Protein AF-A0A7Z0LSC6-F1 (afdb_monomer)

Structure (mmCIF, N/CA/C/O backbone):
data_AF-A0A7Z0LSC6-F1
#
_entry.id   AF-A0A7Z0LSC6-F1
#
loop_
_atom_site.group_PDB
_atom_site.id
_atom_site.type_symbol
_atom_site.label_atom_id
_atom_site.label_alt_id
_atom_site.label_comp_id
_atom_site.label_asym_id
_atom_site.label_entity_id
_atom_site.label_seq_id
_atom_site.pdbx_PDB_ins_code
_atom_site.Cartn_x
_atom_site.Cartn_y
_atom_site.Cartn_z
_atom_site.occupancy
_atom_site.B_iso_or_equiv
_atom_site.auth_seq_id
_atom_site.auth_comp_id
_atom_site.auth_asym_id
_atom_site.auth_atom_id
_atom_site.pdbx_PDB_model_num
ATOM 1 N N . MET A 1 1 ? -13.848 -3.774 6.582 1.00 85.31 1 MET A N 1
ATOM 2 C CA . MET A 1 1 ? -12.731 -4.227 5.727 1.00 85.31 1 MET A CA 1
ATOM 3 C C . MET A 1 1 ? -11.392 -3.910 6.388 1.00 85.31 1 MET A C 1
ATOM 5 O O . MET A 1 1 ? -11.080 -2.734 6.593 1.00 85.31 1 MET A O 1
ATOM 9 N N . LYS A 1 2 ? -10.625 -4.9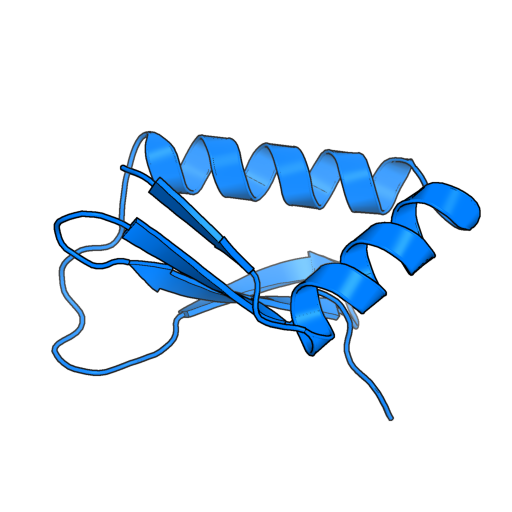48 6.737 1.00 94.06 2 LYS A N 1
ATOM 10 C CA . LYS A 1 2 ? -9.248 -4.864 7.244 1.00 94.06 2 LYS A CA 1
ATOM 11 C C . LYS A 1 2 ? -8.318 -4.305 6.163 1.00 94.06 2 LYS A C 1
ATOM 13 O O . LYS A 1 2 ? -8.628 -4.364 4.975 1.00 94.06 2 LYS A O 1
ATOM 18 N N . LEU A 1 3 ? -7.190 -3.741 6.574 1.00 95.94 3 LEU A N 1
ATOM 19 C CA . LEU A 1 3 ? -6.138 -3.283 5.672 1.00 95.94 3 LEU A CA 1
ATOM 20 C C . LEU A 1 3 ? -4.881 -4.086 5.989 1.00 95.94 3 LEU A C 1
ATOM 22 O O . LEU A 1 3 ? -4.372 -3.982 7.100 1.00 95.94 3 LEU A O 1
ATOM 26 N N . LEU A 1 4 ? -4.424 -4.895 5.039 1.00 96.69 4 LEU A N 1
ATOM 27 C CA . LEU A 1 4 ? -3.284 -5.787 5.218 1.00 96.69 4 LEU A CA 1
ATOM 28 C C . LEU A 1 4 ? -2.194 -5.403 4.226 1.00 96.69 4 LEU A C 1
ATOM 30 O O . LEU A 1 4 ? -2.459 -5.250 3.034 1.00 96.69 4 LEU A O 1
ATOM 34 N N . PHE A 1 5 ? -0.973 -5.249 4.720 1.00 97.00 5 PHE A N 1
ATOM 35 C CA . PHE A 1 5 ? 0.202 -4.967 3.907 1.00 97.00 5 PHE A CA 1
ATOM 36 C C . PHE A 1 5 ? 1.082 -6.210 3.883 1.00 97.00 5 PHE A C 1
ATOM 38 O O . PHE A 1 5 ? 1.325 -6.816 4.922 1.00 97.00 5 PHE A O 1
ATOM 45 N N . SER A 1 6 ? 1.571 -6.570 2.701 1.00 95.81 6 SER A N 1
ATOM 46 C CA . SER A 1 6 ? 2.764 -7.413 2.596 1.00 95.81 6 SER A CA 1
ATOM 47 C C . SER A 1 6 ? 3.988 -6.669 3.133 1.00 95.81 6 SER A C 1
ATOM 49 O O . SER A 1 6 ? 3.989 -5.435 3.185 1.00 95.81 6 SER A O 1
ATOM 51 N N . GLU A 1 7 ? 5.048 -7.403 3.461 1.00 95.44 7 GLU A N 1
ATOM 52 C CA . GLU A 1 7 ? 6.329 -6.824 3.886 1.00 95.44 7 GLU A CA 1
ATOM 53 C C . GLU A 1 7 ? 6.855 -5.812 2.855 1.00 95.44 7 GLU A C 1
ATOM 55 O O . GLU A 1 7 ? 7.106 -4.659 3.196 1.00 95.44 7 GLU A O 1
ATOM 60 N N . ASN A 1 8 ? 6.845 -6.169 1.566 1.00 93.31 8 ASN A N 1
ATOM 61 C CA . ASN A 1 8 ? 7.244 -5.272 0.473 1.00 93.31 8 ASN A CA 1
ATOM 62 C C . ASN A 1 8 ? 6.414 -3.976 0.420 1.00 93.31 8 ASN A C 1
ATOM 64 O O . ASN A 1 8 ? 6.934 -2.878 0.199 1.00 93.31 8 ASN A O 1
ATOM 68 N N . ALA A 1 9 ? 5.094 -4.070 0.606 1.00 95.44 9 ALA A N 1
ATOM 69 C CA . ALA A 1 9 ? 4.237 -2.888 0.634 1.00 95.44 9 ALA A CA 1
ATOM 70 C C . ALA A 1 9 ? 4.482 -2.030 1.883 1.00 95.44 9 ALA A C 1
ATOM 72 O O . ALA A 1 9 ? 4.414 -0.796 1.813 1.00 95.44 9 ALA A O 1
ATOM 73 N N . TRP A 1 10 ? 4.770 -2.668 3.016 1.00 96.31 10 TRP A N 1
ATOM 74 C CA . TRP A 1 10 ? 5.095 -1.986 4.259 1.00 96.31 10 TRP A CA 1
ATOM 75 C C . TRP A 1 10 ? 6.407 -1.206 4.141 1.00 96.31 10 TRP A C 1
ATOM 77 O O . TRP A 1 10 ? 6.427 -0.001 4.399 1.00 96.31 10 TRP A O 1
ATOM 87 N N . GLU A 1 11 ? 7.463 -1.833 3.627 1.00 94.69 11 GLU A N 1
ATOM 88 C CA . GLU A 1 11 ? 8.740 -1.172 3.344 1.00 94.69 11 GLU A CA 1
ATOM 89 C C . GLU A 1 11 ? 8.580 0.007 2.380 1.00 94.69 11 GLU A C 1
ATOM 91 O O . GLU A 1 11 ? 9.096 1.100 2.629 1.00 94.69 11 GLU A O 1
ATOM 96 N N . GLY A 1 12 ? 7.793 -0.170 1.313 1.00 92.62 12 GLY A N 1
ATOM 97 C CA . GLY A 1 12 ? 7.458 0.915 0.394 1.00 92.62 12 GLY A CA 1
ATOM 98 C C . GLY A 1 12 ? 6.776 2.091 1.102 1.00 92.62 12 GLY A C 1
ATOM 99 O O . GLY A 1 12 ? 7.085 3.250 0.822 1.00 92.62 12 GLY A O 1
ATOM 100 N N . THR A 1 13 ? 5.891 1.812 2.061 1.00 92.50 13 THR A N 1
ATOM 101 C CA . THR A 1 13 ? 5.223 2.844 2.869 1.00 92.50 13 THR A CA 1
ATOM 102 C C . THR A 1 13 ? 6.225 3.610 3.731 1.00 92.50 13 THR A C 1
ATOM 104 O O . THR A 1 13 ? 6.225 4.844 3.711 1.00 92.50 13 THR A O 1
ATOM 107 N N . LEU A 1 14 ? 7.121 2.898 4.424 1.00 94.44 14 LEU A N 1
ATOM 108 C CA . LEU A 1 14 ? 8.178 3.498 5.245 1.00 94.44 14 LEU A CA 1
ATOM 109 C C . LEU A 1 14 ? 9.138 4.352 4.408 1.00 94.44 14 LEU A C 1
ATOM 111 O O . LEU A 1 14 ? 9.522 5.448 4.826 1.00 94.44 14 LEU A O 1
ATOM 115 N N . TYR A 1 15 ? 9.493 3.891 3.207 1.00 94.62 15 TYR A N 1
ATOM 116 C CA . TYR A 1 15 ? 10.311 4.659 2.273 1.00 94.62 15 TYR A CA 1
ATOM 117 C C . TYR A 1 15 ? 9.628 5.979 1.897 1.00 94.62 15 TYR A C 1
ATOM 119 O O . TYR A 1 15 ? 10.227 7.044 2.056 1.00 94.62 15 TYR A O 1
ATOM 127 N N . TRP A 1 16 ? 8.364 5.943 1.457 1.00 94.56 16 TRP A N 1
ATOM 128 C CA . TRP A 1 16 ? 7.640 7.155 1.054 1.00 94.56 16 TRP A CA 1
ATOM 129 C C . TRP A 1 16 ? 7.395 8.129 2.202 1.00 94.56 16 TRP A C 1
ATOM 131 O O . TRP A 1 16 ? 7.389 9.341 1.979 1.00 94.56 16 TRP A O 1
ATOM 141 N N . GLN A 1 17 ? 7.220 7.619 3.421 1.00 93.56 17 GLN A N 1
ATOM 142 C CA . GLN A 1 17 ? 7.090 8.447 4.615 1.00 93.56 17 GLN A CA 1
ATOM 143 C C . GLN A 1 17 ? 8.342 9.298 4.859 1.00 93.56 17 GLN A C 1
ATOM 145 O O . GLN A 1 17 ? 8.218 10.458 5.257 1.00 93.56 17 GLN A O 1
ATOM 150 N N . LYS A 1 18 ? 9.528 8.740 4.586 1.00 94.44 18 LYS A N 1
ATOM 151 C CA . LYS A 1 18 ? 10.817 9.424 4.751 1.0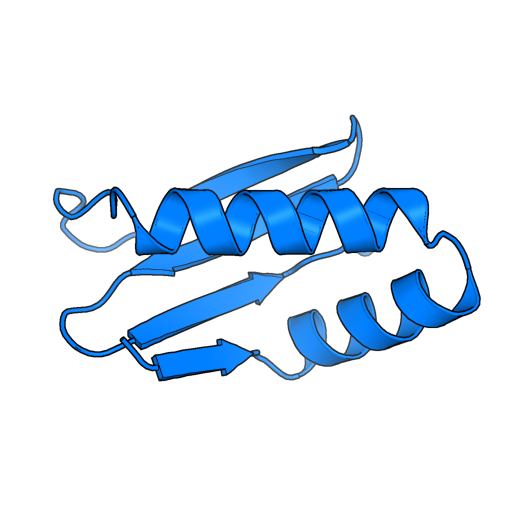0 94.44 18 LYS A CA 1
ATOM 152 C C . LYS A 1 18 ? 11.166 10.331 3.569 1.00 94.44 18 LYS A C 1
ATOM 154 O O . LYS A 1 18 ? 11.715 11.404 3.785 1.00 94.44 18 LYS A O 1
ATOM 159 N N . THR A 1 19 ? 10.847 9.926 2.338 1.00 93.06 19 THR A N 1
ATOM 160 C CA . THR A 1 19 ? 11.345 10.600 1.123 1.00 93.06 19 THR A CA 1
ATOM 161 C C . THR A 1 19 ? 10.339 11.554 0.479 1.00 93.06 19 THR A C 1
ATOM 163 O O . THR A 1 19 ? 10.673 12.701 0.193 1.00 93.06 19 THR A O 1
ATOM 166 N N . HIS A 1 20 ? 9.090 11.125 0.255 1.00 92.19 20 HIS A N 1
ATOM 167 C CA . HIS A 1 20 ? 8.118 11.890 -0.536 1.00 92.19 20 HIS A CA 1
ATOM 168 C C . HIS A 1 20 ? 6.686 11.791 0.009 1.00 92.19 20 HIS A C 1
ATOM 170 O O . HIS A 1 20 ? 5.849 11.025 -0.478 1.00 92.19 20 HIS A O 1
ATOM 176 N N . LYS A 1 21 ? 6.341 12.687 0.942 1.00 92.69 21 LYS A N 1
ATOM 177 C CA . LYS A 1 21 ? 5.002 12.761 1.564 1.00 92.69 21 LYS A CA 1
ATOM 178 C C . LYS A 1 21 ? 3.843 12.907 0.564 1.00 92.69 21 LYS A C 1
ATOM 180 O O . LYS A 1 21 ? 2.750 12.410 0.820 1.00 92.69 21 LYS A O 1
ATOM 185 N N . LYS A 1 22 ? 4.062 13.540 -0.598 1.00 94.88 22 LYS A N 1
ATOM 186 C CA . LYS A 1 22 ? 3.038 13.651 -1.661 1.00 94.88 22 LYS A CA 1
ATOM 187 C C . LYS A 1 22 ? 2.633 12.280 -2.221 1.00 94.88 22 LYS A C 1
ATOM 189 O O . LYS A 1 22 ? 1.451 12.049 -2.467 1.00 94.88 22 LYS A O 1
ATOM 194 N N . VAL A 1 23 ? 3.593 11.365 -2.375 1.00 94.81 23 VAL A N 1
ATOM 195 C CA . VAL A 1 23 ? 3.339 9.993 -2.841 1.00 94.81 23 VAL A CA 1
ATOM 196 C C . VAL A 1 23 ? 2.554 9.218 -1.783 1.00 94.81 23 VAL A C 1
ATOM 198 O O . VAL A 1 23 ? 1.545 8.595 -2.109 1.00 94.81 23 VAL A O 1
ATOM 201 N N . LEU A 1 24 ? 2.933 9.344 -0.507 1.00 95.50 24 LEU A N 1
ATOM 202 C CA . LEU A 1 24 ? 2.195 8.736 0.604 1.00 95.50 24 LEU A CA 1
ATOM 203 C C . LEU A 1 24 ? 0.739 9.235 0.673 1.00 95.50 24 LEU A C 1
ATOM 205 O O . LEU A 1 24 ? -0.188 8.438 0.805 1.00 95.50 24 LEU A O 1
ATOM 209 N N . ASN A 1 25 ? 0.510 10.540 0.502 1.00 96.12 25 ASN A N 1
ATOM 210 C CA . ASN A 1 25 ? -0.842 11.104 0.455 1.00 96.12 25 ASN A CA 1
ATOM 211 C C . ASN A 1 25 ? -1.669 10.529 -0.703 1.00 96.12 25 ASN A C 1
ATOM 213 O O . ASN A 1 25 ? -2.858 10.245 -0.535 1.00 96.12 25 ASN A O 1
ATOM 217 N N . ARG A 1 26 ? -1.045 10.313 -1.868 1.00 96.62 26 ARG A N 1
ATOM 218 C CA . ARG A 1 26 ? -1.702 9.671 -3.011 1.00 96.62 26 ARG A CA 1
ATOM 219 C C . ARG A 1 26 ? -2.075 8.221 -2.707 1.00 96.62 26 ARG A C 1
ATOM 221 O O . ARG A 1 26 ? -3.204 7.837 -3.004 1.00 96.62 26 ARG A O 1
ATOM 228 N N . ILE A 1 27 ? -1.186 7.451 -2.080 1.00 96.50 27 ILE A N 1
ATOM 229 C CA . ILE A 1 27 ? -1.463 6.075 -1.632 1.00 96.50 27 ILE A CA 1
ATOM 230 C C . ILE A 1 27 ? -2.652 6.056 -0.662 1.00 96.50 27 ILE A C 1
ATOM 232 O O . ILE A 1 27 ? -3.614 5.323 -0.881 1.00 96.50 27 ILE A O 1
ATOM 236 N N . ASN A 1 28 ? -2.646 6.925 0.352 1.00 96.56 28 ASN A N 1
ATOM 237 C CA . ASN A 1 28 ? -3.741 7.028 1.321 1.00 96.56 28 ASN A CA 1
ATOM 238 C C . ASN A 1 28 ? -5.079 7.378 0.656 1.00 96.56 28 ASN A C 1
ATOM 240 O O . ASN A 1 28 ? -6.121 6.840 1.034 1.00 96.56 28 ASN A O 1
ATOM 244 N N . LYS A 1 29 ? -5.063 8.257 -0.355 1.00 96.88 29 LYS A N 1
ATOM 245 C CA . LYS A 1 29 ? -6.255 8.590 -1.143 1.00 96.88 29 LYS A CA 1
ATOM 246 C C . LYS A 1 29 ? -6.778 7.370 -1.907 1.00 96.88 29 LYS A C 1
ATOM 248 O O . LYS A 1 29 ?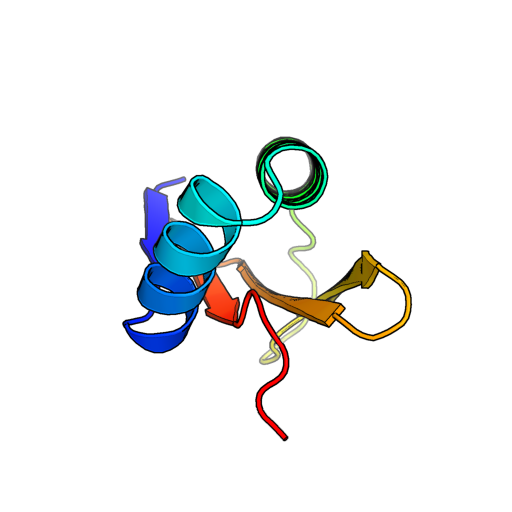 -7.967 7.082 -1.818 1.00 96.88 29 LYS A O 1
ATOM 253 N N . LEU A 1 30 ? -5.901 6.618 -2.576 1.00 95.88 30 LEU A N 1
ATOM 254 C CA . LEU A 1 30 ? -6.280 5.394 -3.293 1.00 95.88 30 LEU A CA 1
ATOM 255 C C . LEU A 1 30 ? -6.892 4.348 -2.353 1.00 95.88 30 LEU A C 1
ATOM 257 O O . LEU A 1 30 ? -7.928 3.775 -2.677 1.00 95.88 30 LEU A O 1
ATOM 261 N N . ILE A 1 31 ? -6.310 4.141 -1.167 1.00 96.00 31 ILE A N 1
ATOM 262 C CA . ILE A 1 31 ? -6.853 3.219 -0.156 1.00 96.00 31 ILE A CA 1
ATOM 263 C C . ILE A 1 31 ? -8.271 3.631 0.258 1.00 96.00 31 ILE A C 1
ATOM 265 O O . ILE A 1 31 ? -9.153 2.778 0.354 1.00 96.00 31 ILE A O 1
ATOM 269 N N . LYS A 1 32 ? -8.509 4.929 0.495 1.00 95.56 32 LYS A N 1
ATOM 270 C CA . LYS A 1 32 ? -9.842 5.446 0.848 1.00 95.56 32 LYS A CA 1
ATOM 271 C C . LYS A 1 32 ? -10.856 5.237 -0.278 1.00 95.56 32 LYS A C 1
ATOM 273 O O . LYS A 1 32 ? -11.969 4.801 -0.003 1.00 95.56 32 LYS A O 1
ATOM 278 N N . GLU A 1 33 ? -10.468 5.507 -1.523 1.00 94.19 33 GLU A N 1
ATOM 279 C CA . GLU A 1 33 ? -11.316 5.283 -2.702 1.00 94.19 33 GLU A CA 1
ATOM 280 C C . GLU A 1 33 ? -11.697 3.800 -2.839 1.00 94.19 33 GLU A C 1
ATOM 282 O O . GLU A 1 33 ? -12.876 3.481 -2.954 1.00 94.19 33 GLU A O 1
ATOM 287 N N . ILE A 1 34 ? -10.724 2.887 -2.735 1.00 92.75 34 ILE A N 1
ATOM 288 C CA . ILE A 1 34 ? -10.959 1.435 -2.826 1.00 92.75 34 ILE A CA 1
ATOM 289 C C . ILE A 1 34 ? -11.853 0.940 -1.681 1.00 92.75 34 ILE A C 1
A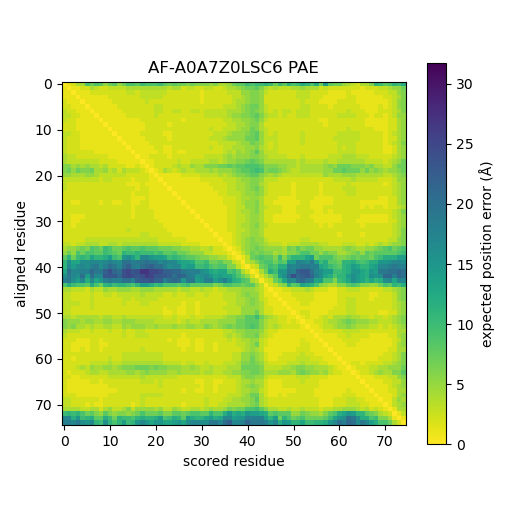TOM 291 O O . ILE A 1 34 ? -12.684 0.060 -1.880 1.00 92.75 34 ILE A O 1
ATOM 295 N N . LYS A 1 35 ? -11.705 1.503 -0.474 1.00 90.69 35 LYS A N 1
ATOM 296 C CA . LYS A 1 35 ? -12.567 1.168 0.670 1.00 90.69 35 LYS A CA 1
ATOM 297 C C . LYS A 1 35 ? -14.022 1.587 0.469 1.00 90.69 35 LYS A C 1
ATOM 299 O O . LYS A 1 35 ? -14.898 0.911 0.999 1.00 90.69 35 LYS A O 1
ATOM 304 N N . ARG A 1 36 ? -14.270 2.685 -0.249 1.00 90.75 36 ARG A N 1
ATOM 305 C CA . ARG A 1 36 ? -15.622 3.194 -0.513 1.00 90.75 36 ARG A CA 1
ATOM 306 C C . ARG A 1 36 ? -16.312 2.409 -1.625 1.00 90.75 36 ARG A C 1
A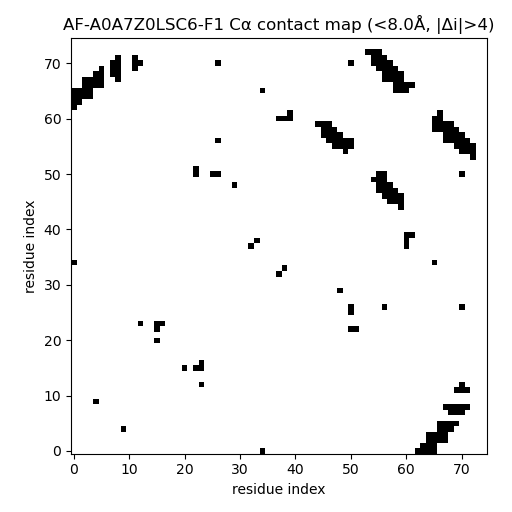TOM 308 O O . ARG A 1 36 ? -17.474 2.055 -1.471 1.00 90.75 36 ARG A O 1
ATOM 315 N N . GLU A 1 37 ? -15.592 2.124 -2.706 1.00 85.50 37 GLU A N 1
ATOM 316 C CA . GLU A 1 37 ? -16.118 1.426 -3.884 1.00 85.50 37 GLU A CA 1
ATOM 317 C C . GLU A 1 37 ? -15.152 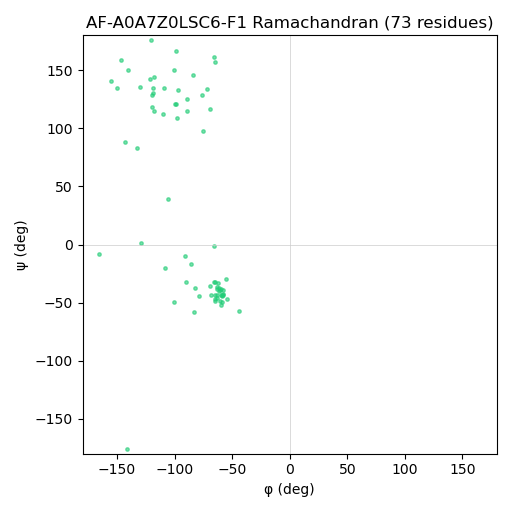0.309 -4.302 1.00 85.50 37 GLU A C 1
ATOM 319 O O . GLU A 1 37 ? -14.290 0.502 -5.168 1.00 85.50 37 GLU A O 1
ATOM 324 N N . PRO A 1 38 ? -15.240 -0.866 -3.653 1.00 79.12 38 PRO A N 1
ATOM 325 C CA . PRO A 1 38 ? -14.338 -1.964 -3.944 1.00 79.12 38 PRO A CA 1
ATOM 326 C C . PRO A 1 38 ? -14.671 -2.580 -5.305 1.00 79.12 38 PRO A C 1
ATOM 328 O O . PRO A 1 38 ? -15.825 -2.900 -5.590 1.00 79.12 38 PRO A O 1
ATOM 331 N N . LEU A 1 39 ? -13.652 -2.813 -6.132 1.00 73.12 39 LEU A N 1
ATOM 332 C CA . LEU A 1 39 ? -13.804 -3.606 -7.351 1.00 73.12 39 LEU A CA 1
ATOM 333 C C . LEU A 1 39 ? -13.903 -5.088 -6.962 1.00 73.12 39 LEU A C 1
ATOM 335 O O . LEU A 1 39 ? -12.889 -5.735 -6.705 1.00 73.12 39 LEU A O 1
ATOM 339 N N . LYS A 1 40 ? -15.135 -5.601 -6.875 1.00 63.69 40 LYS A N 1
ATOM 340 C CA . LYS A 1 40 ? -15.439 -6.958 -6.380 1.00 63.69 40 LYS A CA 1
ATOM 341 C C . LYS A 1 40 ? -15.479 -8.048 -7.464 1.00 63.69 40 LYS A C 1
ATOM 343 O O . LYS A 1 40 ? -15.508 -9.222 -7.129 1.00 63.69 40 LYS A O 1
ATOM 348 N N . HIS A 1 41 ? -15.452 -7.690 -8.752 1.00 57.91 41 HIS A N 1
ATOM 349 C CA . HIS A 1 41 ? -15.788 -8.607 -9.856 1.00 57.91 41 HIS A CA 1
ATOM 350 C C . HIS A 1 41 ? -14.592 -9.127 -10.680 1.00 57.91 41 HIS A C 1
ATOM 352 O O . HIS A 1 41 ? -14.700 -9.256 -11.895 1.00 57.91 41 HIS A O 1
ATOM 358 N N . SER A 1 42 ? -13.448 -9.445 -10.062 1.00 55.06 42 SER A N 1
ATOM 359 C CA . SER A 1 42 ? -12.407 -10.234 -10.750 1.00 55.06 42 SER A CA 1
ATOM 360 C C . SER A 1 42 ? -12.152 -11.531 -9.999 1.00 55.06 42 SER A C 1
ATOM 362 O O . SER A 1 42 ? -11.738 -11.523 -8.843 1.00 55.06 42 SER A O 1
ATOM 364 N N . LEU A 1 43 ? -12.411 -12.643 -10.684 1.00 52.72 43 LEU A N 1
ATOM 365 C CA . LEU A 1 43 ? -12.471 -14.003 -10.150 1.00 52.72 43 LEU A CA 1
ATOM 366 C C . LEU A 1 43 ? -11.143 -14.570 -9.614 1.00 52.72 43 LEU A C 1
ATOM 368 O O . LEU A 1 43 ? -11.160 -15.683 -9.105 1.00 52.72 43 LEU A O 1
ATOM 372 N N . ALA A 1 44 ? -10.006 -13.861 -9.669 1.00 60.16 44 ALA A N 1
ATOM 373 C CA . ALA A 1 44 ? -8.763 -14.380 -9.068 1.00 60.16 44 ALA A CA 1
ATOM 374 C C . ALA A 1 44 ? -7.603 -13.378 -8.882 1.00 60.16 44 ALA A C 1
ATOM 376 O O . ALA A 1 44 ? -6.592 -13.741 -8.278 1.00 60.16 44 ALA A O 1
ATOM 377 N N . GLY A 1 45 ? -7.684 -12.149 -9.400 1.00 82.62 45 GLY A N 1
ATOM 378 C CA . GLY A 1 45 ? -6.486 -11.336 -9.653 1.00 82.62 45 GLY A CA 1
ATOM 379 C C . GLY A 1 45 ? -6.116 -10.280 -8.607 1.00 82.62 45 GLY A C 1
ATOM 380 O O . GLY A 1 45 ? -6.916 -9.881 -7.758 1.00 82.62 45 GLY A O 1
ATOM 381 N N . TYR A 1 46 ? -4.888 -9.774 -8.740 1.00 89.50 46 TYR A N 1
ATOM 382 C CA . TYR A 1 46 ? -4.492 -8.471 -8.211 1.00 89.50 46 TYR A CA 1
ATOM 383 C C . TYR A 1 46 ? -4.882 -7.361 -9.191 1.00 89.50 46 TYR A C 1
ATOM 385 O O . TYR A 1 46 ? -4.801 -7.512 -10.408 1.00 89.50 46 TYR A O 1
ATOM 393 N N . TRP A 1 47 ? -5.246 -6.214 -8.639 1.00 91.88 47 TRP A N 1
ATOM 394 C CA . TRP A 1 47 ? -5.498 -4.972 -9.346 1.00 91.88 47 TRP A CA 1
ATOM 395 C C . TRP A 1 47 ? -4.298 -4.045 -9.235 1.00 91.88 47 TRP A C 1
ATOM 397 O O . TRP A 1 47 ? -3.600 -4.025 -8.221 1.00 91.88 47 TRP A O 1
ATOM 407 N N . SER A 1 48 ? -4.104 -3.219 -10.258 1.00 92.00 48 SER A N 1
ATOM 408 C CA . SER A 1 48 ? -3.063 -2.198 -10.292 1.00 92.00 48 SER A CA 1
ATOM 409 C C . SER A 1 48 ? -3.691 -0.816 -10.442 1.00 92.00 48 SER A C 1
ATOM 411 O O . SER A 1 48 ? -4.507 -0.589 -11.334 1.00 92.00 48 SER A O 1
ATOM 413 N N . ARG A 1 49 ? -3.322 0.130 -9.573 1.00 92.81 49 ARG A N 1
ATOM 414 C CA . ARG A 1 49 ? -3.678 1.552 -9.714 1.00 92.81 49 ARG A CA 1
ATOM 415 C C . ARG A 1 49 ? -2.433 2.424 -9.779 1.00 92.81 49 ARG A C 1
ATOM 417 O O . ARG A 1 49 ? -1.452 2.197 -9.076 1.00 92.81 49 ARG A O 1
ATOM 424 N N . ARG A 1 50 ? -2.478 3.462 -10.615 1.00 94.62 50 ARG A N 1
ATOM 425 C CA . ARG A 1 50 ? -1.382 4.426 -10.781 1.00 94.62 50 ARG A CA 1
ATOM 426 C C . ARG A 1 50 ? -1.223 5.301 -9.536 1.00 94.62 50 ARG A C 1
ATOM 428 O O . ARG A 1 50 ? -2.116 6.083 -9.210 1.00 94.62 50 ARG A O 1
ATOM 435 N N . ILE A 1 51 ? -0.066 5.190 -8.876 1.00 94.88 51 ILE A N 1
ATOM 436 C CA . ILE A 1 51 ? 0.364 6.125 -7.827 1.00 94.88 51 ILE A CA 1
ATOM 437 C C . ILE A 1 51 ? 0.996 7.343 -8.508 1.00 94.88 51 ILE A C 1
ATOM 439 O O . ILE A 1 51 ? 0.500 8.457 -8.365 1.00 94.88 51 ILE A O 1
ATOM 443 N N . LYS A 1 52 ? 2.036 7.097 -9.312 1.00 91.56 52 LYS A N 1
ATOM 444 C CA . LYS A 1 52 ? 2.654 8.039 -10.258 1.00 91.56 52 LYS A CA 1
ATOM 445 C C . LYS A 1 52 ? 3.047 7.290 -11.531 1.00 91.56 52 LYS A C 1
ATOM 447 O O . LYS A 1 52 ? 2.728 6.115 -11.665 1.00 91.56 52 LYS A O 1
ATOM 452 N N . GLU A 1 53 ? 3.703 7.956 -12.472 1.00 89.62 53 GLU A N 1
ATOM 453 C CA . GLU A 1 53 ? 4.147 7.365 -13.741 1.00 89.62 53 GLU A CA 1
ATOM 454 C C . GLU A 1 53 ? 4.777 5.983 -13.602 1.00 89.62 53 GLU A C 1
ATOM 456 O O . GLU A 1 53 ? 4.195 5.012 -14.089 1.00 89.62 53 GLU A O 1
ATOM 461 N N . GLU A 1 54 ? 5.829 5.893 -12.799 1.00 91.00 54 GLU A N 1
ATOM 462 C CA . GLU A 1 54 ? 6.631 4.681 -12.614 1.00 91.00 54 GLU A CA 1
ATOM 463 C C . GLU A 1 54 ? 6.080 3.721 -11.554 1.00 91.00 54 GLU A C 1
ATOM 465 O O . GLU A 1 54 ? 6.517 2.580 -11.460 1.00 91.00 54 GLU A O 1
ATOM 470 N N . HIS A 1 55 ? 5.175 4.173 -10.680 1.00 92.94 55 HIS A N 1
ATOM 471 C CA . HIS A 1 55 ? 4.781 3.385 -9.510 1.00 92.94 55 HIS A CA 1
ATOM 472 C C . HIS A 1 55 ? 3.305 3.044 -9.513 1.00 92.94 55 HIS A C 1
ATOM 474 O O . HIS A 1 55 ? 2.422 3.885 -9.740 1.00 92.94 55 HIS A O 1
ATOM 480 N N . ARG A 1 56 ? 3.046 1.780 -9.202 1.00 94.19 56 ARG A N 1
ATOM 481 C CA . ARG A 1 56 ? 1.717 1.203 -9.101 1.00 94.19 56 ARG A CA 1
ATOM 482 C C . ARG A 1 56 ? 1.461 0.714 -7.681 1.00 94.19 56 ARG A C 1
ATOM 484 O O . ARG A 1 56 ? 2.363 0.234 -7.004 1.00 94.19 56 ARG A O 1
ATOM 491 N N . MET A 1 57 ? 0.214 0.865 -7.253 1.00 95.25 57 MET A N 1
ATOM 492 C CA . MET A 1 57 ? -0.341 0.175 -6.101 1.00 95.25 57 MET A CA 1
ATOM 493 C C . MET A 1 57 ? -0.918 -1.140 -6.605 1.00 95.25 57 MET A C 1
ATOM 495 O O . MET A 1 57 ? -1.885 -1.113 -7.368 1.00 95.25 57 MET A O 1
ATOM 499 N N . VAL A 1 58 ? -0.338 -2.255 -6.173 1.00 94.69 58 VAL A N 1
ATOM 500 C CA . VAL A 1 58 ? -0.834 -3.602 -6.468 1.00 94.69 58 VAL A CA 1
ATOM 501 C C . VAL A 1 58 ? -1.616 -4.097 -5.258 1.00 94.69 58 VAL A C 1
ATOM 503 O O . VAL A 1 58 ? -1.078 -4.141 -4.149 1.00 94.69 58 VAL A O 1
ATOM 506 N N . TYR A 1 59 ? -2.893 -4.422 -5.447 1.00 94.50 59 TYR A N 1
ATOM 507 C CA . TYR A 1 59 ? -3.797 -4.765 -4.350 1.00 94.50 59 TYR A CA 1
ATOM 508 C C . TYR A 1 59 ? -4.840 -5.810 -4.739 1.00 94.50 59 TYR A C 1
ATOM 510 O O . TYR A 1 59 ? -5.161 -5.973 -5.910 1.00 94.50 59 TYR A O 1
ATOM 518 N N . LYS A 1 60 ? -5.402 -6.503 -3.753 1.00 92.81 60 LYS A N 1
ATOM 519 C CA . LYS A 1 60 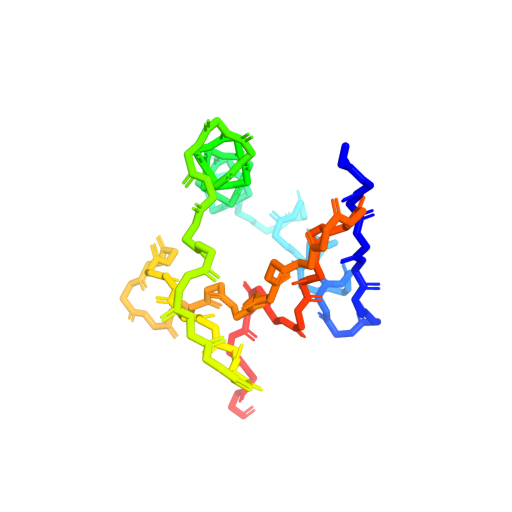? -6.522 -7.429 -3.922 1.00 92.81 60 LYS A CA 1
ATOM 520 C C . LYS A 1 60 ? -7.592 -7.104 -2.891 1.00 92.81 60 LYS A C 1
ATOM 522 O O . LYS A 1 60 ? -7.282 -6.857 -1.728 1.00 92.81 60 LYS A O 1
ATOM 527 N N . VAL A 1 61 ? -8.842 -7.077 -3.329 1.00 91.50 61 VAL A N 1
ATOM 528 C CA . VAL A 1 61 ? -9.997 -6.956 -2.439 1.00 91.50 61 VAL A CA 1
ATOM 529 C C . VAL A 1 61 ? -10.538 -8.359 -2.198 1.00 91.50 61 VAL A C 1
ATOM 531 O O . VAL A 1 61 ? -10.684 -9.139 -3.135 1.00 91.50 61 VAL A O 1
ATOM 534 N N . THR A 1 62 ? -10.803 -8.665 -0.939 1.00 89.38 62 THR A N 1
ATOM 535 C CA . THR A 1 62 ? -11.510 -9.862 -0.473 1.00 89.38 62 THR A CA 1
ATOM 536 C C . THR A 1 62 ? -12.754 -9.413 0.289 1.00 89.38 62 THR A C 1
ATOM 538 O O . THR A 1 62 ? -12.952 -8.209 0.489 1.00 89.38 62 THR A O 1
ATOM 541 N N . ASP A 1 63 ? -13.583 -10.351 0.737 1.00 86.94 63 ASP A N 1
ATOM 542 C CA . ASP A 1 63 ? -14.794 -10.009 1.486 1.00 86.94 63 ASP A CA 1
ATOM 543 C C . ASP A 1 63 ? -14.486 -9.286 2.808 1.00 86.94 63 ASP A C 1
ATOM 545 O O . ASP A 1 63 ? -15.220 -8.376 3.202 1.00 86.94 63 ASP A O 1
ATOM 549 N N . ASP A 1 64 ? -13.369 -9.616 3.469 1.00 91.06 64 ASP A N 1
ATOM 550 C CA . ASP A 1 64 ? -13.016 -9.050 4.773 1.00 91.06 64 ASP A CA 1
ATOM 551 C C . ASP A 1 64 ? -11.837 -8.063 4.739 1.00 91.0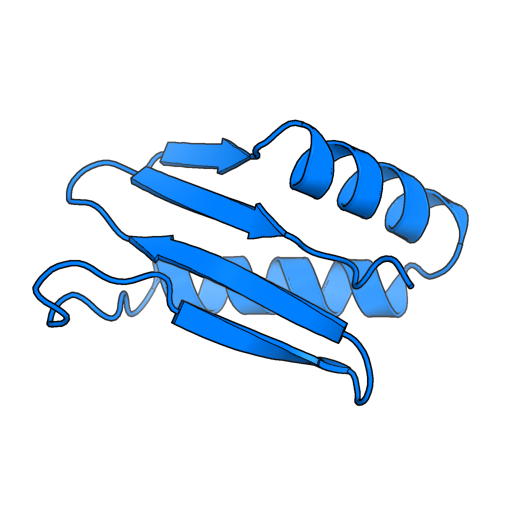6 64 ASP A C 1
ATOM 553 O O . ASP A 1 64 ? -11.731 -7.223 5.643 1.00 91.06 64 ASP A O 1
ATOM 557 N N . ALA A 1 65 ? -10.985 -8.091 3.709 1.00 92.94 65 ALA A N 1
ATOM 558 C CA . ALA A 1 65 ? -9.735 -7.331 3.675 1.00 92.94 65 ALA A CA 1
ATOM 559 C C . ALA A 1 65 ? -9.379 -6.698 2.316 1.00 92.94 65 ALA A C 1
ATOM 561 O O . ALA A 1 65 ? -9.643 -7.238 1.241 1.00 92.94 65 ALA A O 1
ATOM 562 N N . LEU A 1 66 ? -8.673 -5.566 2.391 1.00 94.31 66 LEU A N 1
ATOM 563 C CA . LEU A 1 66 ? -7.880 -4.990 1.309 1.00 94.31 66 LEU A CA 1
ATOM 564 C C . LEU A 1 66 ? -6.416 -5.387 1.516 1.00 94.31 66 LEU A C 1
ATOM 566 O O . LEU A 1 66 ? -5.763 -4.892 2.436 1.00 94.31 66 LEU A O 1
ATOM 570 N N . LEU A 1 67 ? -5.922 -6.274 0.658 1.00 95.12 67 LEU A N 1
ATOM 571 C CA . LEU A 1 67 ? -4.548 -6.761 0.640 1.00 95.12 67 LEU A CA 1
ATOM 572 C C . LEU A 1 67 ? -3.702 -5.854 -0.254 1.00 95.12 67 LEU A C 1
ATOM 574 O O . LEU A 1 67 ? -4.034 -5.678 -1.424 1.00 95.12 67 LEU A O 1
ATOM 578 N N . ILE A 1 68 ? -2.602 -5.307 0.254 1.00 96.19 68 ILE A N 1
ATOM 579 C CA . ILE A 1 68 ? -1.657 -4.487 -0.511 1.00 96.19 68 ILE A CA 1
ATOM 580 C C . ILE A 1 68 ? -0.354 -5.269 -0.697 1.00 96.19 68 ILE A C 1
ATOM 582 O O . ILE A 1 68 ? 0.385 -5.518 0.257 1.00 96.19 68 ILE A O 1
ATOM 586 N N . ALA A 1 69 ? -0.062 -5.643 -1.942 1.00 94.62 69 ALA A N 1
ATOM 587 C CA . ALA A 1 69 ? 1.131 -6.406 -2.308 1.00 94.62 69 ALA A CA 1
ATOM 588 C C . ALA A 1 69 ? 2.334 -5.515 -2.647 1.00 94.62 69 ALA A C 1
ATOM 590 O O . ALA A 1 69 ? 3.470 -5.894 -2.395 1.00 94.62 69 ALA A O 1
ATOM 591 N N . GLN A 1 70 ? 2.109 -4.328 -3.215 1.00 94.69 70 GLN A N 1
ATOM 592 C CA . GLN A 1 70 ? 3.207 -3.450 -3.621 1.00 94.69 70 GLN A CA 1
ATOM 593 C C . GLN A 1 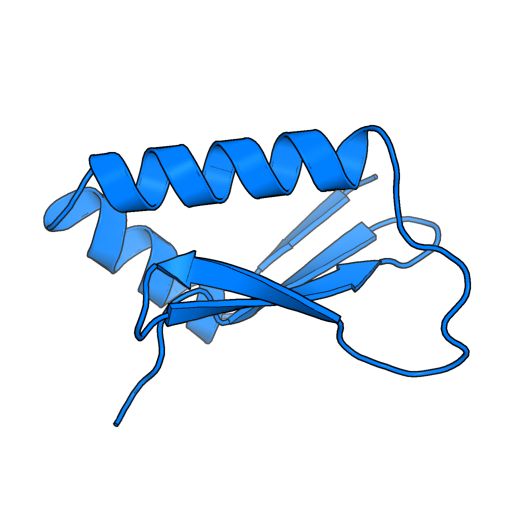70 ? 2.764 -1.986 -3.669 1.00 94.69 70 GLN A C 1
ATOM 595 O O . GLN A 1 70 ? 1.656 -1.681 -4.114 1.00 94.69 70 GLN A O 1
ATOM 600 N N . LEU A 1 71 ? 3.644 -1.080 -3.232 1.00 95.12 71 LEU A N 1
ATOM 601 C CA . LEU A 1 71 ? 3.446 0.381 -3.272 1.00 95.12 71 LEU A CA 1
ATOM 602 C C . LEU A 1 71 ? 4.611 1.146 -3.911 1.00 95.12 71 LEU A C 1
ATOM 604 O O . LEU A 1 71 ? 4.605 2.379 -3.983 1.00 95.12 71 LEU A O 1
ATOM 608 N N . ARG A 1 72 ? 5.628 0.419 -4.361 1.00 90.31 72 ARG A N 1
ATOM 609 C CA . ARG A 1 72 ? 6.815 0.948 -5.016 1.00 90.31 72 ARG A CA 1
ATOM 610 C C . ARG A 1 72 ? 7.319 -0.104 -5.989 1.00 90.31 72 ARG A C 1
ATOM 612 O O . ARG A 1 72 ? 7.371 -1.276 -5.636 1.00 90.31 72 ARG A O 1
ATOM 619 N N . TYR A 1 73 ? 7.667 0.318 -7.196 1.00 79.94 73 TYR A N 1
ATOM 620 C CA . TYR A 1 73 ? 8.364 -0.561 -8.126 1.00 79.94 73 TYR A CA 1
ATOM 621 C C . TYR A 1 73 ? 9.821 -0.664 -7.674 1.00 79.94 73 TYR A C 1
ATOM 623 O O . TYR A 1 73 ? 10.442 0.366 -7.406 1.00 79.94 73 TYR A O 1
ATOM 631 N N . HIS A 1 74 ? 10.333 -1.881 -7.541 1.00 61.81 74 HIS A N 1
ATOM 632 C CA . HIS A 1 74 ? 11.761 -2.127 -7.370 1.00 61.81 74 HIS A CA 1
ATOM 633 C C . HIS A 1 74 ? 12.273 -2.517 -8.758 1.00 61.81 74 HIS A C 1
ATOM 635 O O . HIS A 1 74 ? 11.705 -3.421 -9.370 1.00 61.81 74 HIS A O 1
ATOM 641 N N . TYR A 1 75 ? 13.232 -1.755 -9.279 1.00 55.06 75 TYR A N 1
ATOM 642 C CA . TYR A 1 75 ? 14.057 -2.188 -10.404 1.00 55.06 75 TYR A CA 1
ATOM 643 C C . TYR A 1 75 ? 15.243 -2.970 -9.850 1.00 55.06 75 TYR A C 1
ATOM 645 O O . TYR A 1 75 ? 15.686 -2.601 -8.735 1.00 55.06 75 TYR A O 1
#

pLDDT: mean 89.46, std 10.97, range [52.72, 97.0]

Sequence (75 aa):
MKLLFSENAWEGTLYWQKTHKKVLNRINKLIKEIKREPLKHSLAGYWSRRIKEEHRMVYKVTDDALLIAQLRYHY

Radius of gyration: 11.86 Å; Cα contacts (8 Å, |Δi|>4): 105; chains: 1; bounding box: 30×28×21 Å

Secondary structure (DSSP, 8-state):
-EEEE-HHHHHHHHHHHHH-HHHHHHHHHHHHHHHHS-----SSPPEEEESSSS-EEEEEE-SSEEEEEESS---

Solvent-accessible surface area (backbone atoms only — not comparable to full-atom values): 4376 Å² total; per-residue (Å²): 114,50,79,45,66,35,70,63,19,45,52,33,49,57,49,26,67,75,74,38,59,70,57,43,52,45,50,55,49,51,54,54,50,43,70,74,60,62,79,80,88,62,99,82,64,75,45,75,44,78,67,48,95,84,24,41,37,32,31,34,70,57,97,58,34,40,38,31,61,28,55,52,68,81,131

Foldseek 3Di:
DAEAEDPQAVVLLVVCVPPPVLLNVLVVVVVVVCVVPPPPPDPDAWDWDDSDDQFTFTWDDDPVYIYTYHGGDDD

Mean predicted aligned error: 4.03 Å

Organism: NCBI:txid186761

Nearest PDB structures (foldseek):
  7cua-assembly1_B  TM=8.890E-01  e=4.933E-08  Staphylococcus aureus subsp. aureus NCTC 8325
  6n90-assembly1_B  TM=8.586E-01  e=4.320E-08  Agrobacterium tumefaciens
  3oei-assembly4_O  TM=8.784E-01  e=6.431E-08  Mycobacterium tuberculosis
  6l8f-assembly2_H  TM=8.628E-01  e=1.168E-07  Staphylococcus aureus subsp. aureus NCTC 8325
  8phb-assembly1_B  TM=7.152E-01  e=9.184E-03  Allochromatium vinosum

InterPro domains:
  IPR009614 Toxin YoeB [PF06769] (5-75)
  IPR009614 Toxin YoeB [PTHR38039] (1-75)
  IPR009614 Toxin YoeB [TIGR02116] (5-75)
  IPR035093 Toxin-antitoxin system, RelE/ParE toxin domain superfamily [G3DSA:3.30.2310.20] (1-75)
  IPR035093 Toxin-antitoxin system, RelE/ParE toxin domain superfamily [SSF143011] (1-74)